Protein AF-A0A2M8HFR8-F1 (afdb_monomer)

Foldseek 3Di:
DDLCVQLVVQLLVLLVVVLVVVLVVCVVVVNPVLNQCRDDPDPPRNVVPCDPPHDPVNVVNVVVSVLSSVLSNVVSVVVSVVVCVVVVVCCVDPPDPVNVVVVCVVVVDDPVNVVVVVVPDDDDDDDDDDPPDPDDPVVVVVSVVVSVVSD

Mean predicted aligned error: 8.16 Å

Radius of gyration: 21.63 Å; Cα contacts (8 Å, |Δi|>4): 70; chains: 1; bounding box: 50×33×56 Å

Solvent-accessible surface area (backbone atoms only — not comparable to full-atom values): 9288 Å² total; per-residue (Å²): 132,57,72,69,56,56,45,50,54,50,42,54,53,53,49,53,52,49,53,52,51,50,45,54,53,34,48,75,73,68,44,54,88,54,55,84,70,59,87,61,97,61,90,81,57,63,80,82,66,66,59,86,82,70,57,70,68,50,56,51,51,51,53,51,51,52,54,51,49,53,51,45,53,54,44,38,55,52,51,51,52,50,53,35,56,75,70,67,50,39,88,78,45,88,87,40,68,66,41,54,52,52,51,42,47,75,72,66,51,48,74,65,58,52,51,55,49,57,71,69,63,81,85,83,87,81,86,71,86,58,96,86,60,86,72,54,69,70,57,54,50,53,51,48,58,52,46,67,75,71,106

Sequence (151 aa):
MDHDTFSFEKLNSDYTSLTRNLKIVLERLGEKSITHLLPTLSENEITSKLSSPLPDKAVELLSLSFQLLNMIEENVAAQYRRSIENKGEYHSLHGLWRYNIEKMKNYGLSEQEILDTIKSIHIEPVLTAHPTEAKRATILEQHRELYLLIV

Structure (mmCIF, N/CA/C/O backbone):
data_AF-A0A2M8HFR8-F1
#
_entry.id   AF-A0A2M8HFR8-F1
#
loop_
_atom_site.group_PDB
_atom_site.id
_atom_site.type_symbol
_a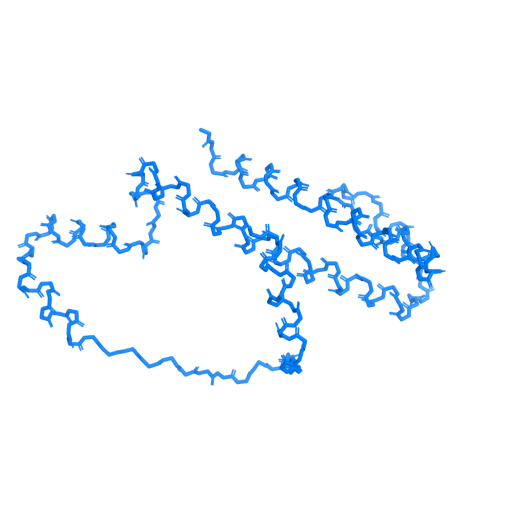tom_site.label_atom_id
_atom_site.label_alt_id
_atom_site.label_comp_id
_atom_site.label_asym_id
_atom_site.label_entity_id
_atom_site.label_seq_id
_atom_site.pdbx_PDB_ins_code
_atom_site.Cartn_x
_atom_site.Cartn_y
_atom_site.Cartn_z
_atom_site.occupancy
_atom_site.B_iso_or_equiv
_atom_site.auth_seq_id
_atom_site.auth_comp_id
_atom_site.auth_asym_id
_atom_site.auth_atom_id
_atom_site.pdbx_PDB_model_num
ATOM 1 N N . MET A 1 1 ? 7.036 13.850 17.437 1.00 53.38 1 MET A N 1
ATOM 2 C CA . MET A 1 1 ? 7.490 13.930 16.035 1.00 53.38 1 MET A CA 1
ATOM 3 C C . MET A 1 1 ? 6.235 14.082 15.209 1.00 53.38 1 MET A C 1
ATOM 5 O O . MET A 1 1 ? 5.330 13.278 15.410 1.00 53.38 1 MET A O 1
ATOM 9 N N . ASP A 1 2 ? 6.138 15.160 14.439 1.00 69.31 2 ASP A N 1
ATOM 10 C CA . ASP A 1 2 ? 4.922 15.498 13.697 1.00 69.31 2 ASP A CA 1
ATOM 11 C C . ASP A 1 2 ? 4.665 14.470 12.580 1.00 69.31 2 ASP A C 1
ATOM 13 O O . ASP A 1 2 ? 5.623 13.871 12.077 1.00 69.31 2 ASP A O 1
ATOM 17 N N . HIS A 1 3 ? 3.396 14.238 12.219 1.00 67.94 3 HIS A N 1
ATOM 18 C CA . HIS A 1 3 ? 3.007 13.269 11.174 1.00 67.94 3 HIS A CA 1
ATOM 19 C C . HIS A 1 3 ? 3.797 13.500 9.885 1.00 67.94 3 HIS A C 1
ATOM 21 O O . HIS A 1 3 ? 4.392 12.573 9.332 1.00 67.94 3 HIS A O 1
ATOM 27 N N . ASP A 1 4 ? 3.852 14.761 9.468 1.00 72.75 4 ASP A N 1
ATOM 28 C CA . ASP A 1 4 ? 4.444 15.161 8.200 1.00 72.75 4 ASP A CA 1
ATOM 29 C C . ASP A 1 4 ? 5.957 14.918 8.187 1.00 72.75 4 ASP A C 1
ATOM 31 O O . ASP A 1 4 ? 6.510 14.534 7.162 1.00 72.75 4 ASP A O 1
ATOM 35 N N . THR A 1 5 ? 6.632 15.043 9.336 1.00 79.38 5 THR A N 1
ATOM 36 C CA . THR A 1 5 ? 8.079 14.805 9.435 1.00 79.38 5 THR A CA 1
ATOM 37 C C . THR A 1 5 ? 8.423 13.324 9.295 1.00 79.38 5 THR A C 1
ATOM 39 O O . THR A 1 5 ? 9.300 12.975 8.510 1.00 79.38 5 THR A O 1
ATOM 42 N N . PHE A 1 6 ? 7.721 12.438 10.014 1.00 82.00 6 PHE A N 1
ATOM 43 C CA . PHE A 1 6 ? 7.962 10.992 9.919 1.00 82.00 6 PHE A CA 1
ATOM 44 C C . PHE A 1 6 ? 7.665 10.469 8.510 1.00 82.00 6 PHE A C 1
ATOM 46 O O . PHE A 1 6 ? 8.485 9.763 7.920 1.00 82.00 6 PHE A O 1
ATOM 53 N N . SER A 1 7 ? 6.501 10.840 7.970 1.00 83.94 7 SER A N 1
ATOM 54 C CA . SER A 1 7 ? 6.065 10.396 6.649 1.00 83.94 7 SER A CA 1
ATOM 55 C C . SER A 1 7 ? 7.026 10.876 5.560 1.00 83.94 7 SER A C 1
ATOM 57 O O . SER A 1 7 ? 7.419 10.087 4.702 1.00 83.94 7 SER A O 1
ATOM 59 N N . PHE A 1 8 ? 7.482 12.130 5.631 1.00 86.00 8 PHE A N 1
ATOM 60 C CA . PHE A 1 8 ? 8.428 12.685 4.665 1.00 86.00 8 PHE A CA 1
ATOM 61 C C . PHE A 1 8 ? 9.815 12.031 4.736 1.00 86.00 8 PHE A C 1
ATOM 63 O O . PHE A 1 8 ? 10.378 11.671 3.702 1.00 86.00 8 PHE A O 1
ATOM 70 N N . GLU A 1 9 ? 10.371 11.830 5.935 1.00 88.38 9 GLU A N 1
ATOM 71 C CA . GLU A 1 9 ? 11.683 11.188 6.100 1.00 88.38 9 GLU A CA 1
ATOM 72 C C . GLU A 1 9 ? 11.684 9.748 5.579 1.00 88.38 9 GLU A C 1
ATOM 74 O O . GLU A 1 9 ? 12.597 9.347 4.847 1.00 88.38 9 GLU A O 1
ATOM 79 N N . LYS A 1 10 ? 10.642 8.979 5.917 1.00 88.31 10 LYS A N 1
ATOM 80 C CA . LYS A 1 10 ? 10.494 7.593 5.466 1.00 88.31 10 LYS A CA 1
ATOM 81 C C . LYS A 1 10 ? 10.312 7.518 3.952 1.00 88.31 10 LYS A C 1
ATOM 83 O O . LYS A 1 10 ? 11.017 6.746 3.304 1.00 88.31 10 LYS A O 1
ATOM 88 N N . LEU A 1 11 ? 9.447 8.364 3.389 1.00 90.69 11 LEU A N 1
ATOM 89 C CA . LEU A 1 11 ? 9.230 8.451 1.946 1.00 90.69 11 LEU A CA 1
ATOM 90 C C . LEU A 1 11 ? 10.539 8.756 1.218 1.00 90.69 11 LEU A C 1
ATOM 92 O O . LEU A 1 11 ? 10.904 8.044 0.286 1.00 90.69 11 LEU A O 1
ATOM 96 N N . ASN A 1 12 ? 11.284 9.765 1.673 1.00 88.94 12 ASN A N 1
ATOM 97 C CA . ASN A 1 12 ? 12.548 10.155 1.056 1.00 88.94 12 ASN A CA 1
ATOM 98 C C . ASN A 1 12 ? 13.598 9.028 1.127 1.00 88.94 12 ASN A C 1
ATOM 100 O O . ASN A 1 12 ? 14.309 8.767 0.151 1.00 88.94 12 ASN A O 1
ATOM 104 N N . SER A 1 13 ? 13.676 8.327 2.262 1.00 90.25 13 SER A N 1
ATOM 105 C CA . SER A 1 13 ? 14.587 7.193 2.457 1.00 90.25 13 SER A CA 1
ATOM 106 C C . SER A 1 13 ? 14.272 6.020 1.519 1.00 90.25 13 SER A C 1
ATOM 108 O O . SER A 1 13 ? 15.166 5.522 0.819 1.00 90.25 13 SER A O 1
ATOM 110 N N . ASP A 1 14 ? 13.002 5.615 1.454 1.00 91.06 14 ASP A N 1
ATOM 111 C CA . ASP A 1 14 ? 12.547 4.490 0.634 1.00 91.06 14 ASP A CA 1
ATOM 112 C C . ASP A 1 14 ? 12.666 4.820 -0.858 1.00 91.06 14 ASP A C 1
ATOM 114 O O . ASP A 1 14 ? 13.214 4.031 -1.634 1.00 91.06 14 ASP A O 1
ATOM 118 N N . TYR A 1 15 ? 12.261 6.031 -1.247 1.00 90.69 15 TYR A N 1
ATOM 119 C CA . TYR A 1 15 ? 12.376 6.529 -2.613 1.00 90.69 15 TYR A CA 1
ATOM 120 C C . TYR A 1 15 ? 13.822 6.570 -3.099 1.00 90.69 15 TYR A C 1
ATOM 122 O O . TYR A 1 15 ? 14.134 6.072 -4.185 1.00 90.69 15 TYR A O 1
ATOM 130 N N . THR A 1 16 ? 14.731 7.115 -2.287 1.00 89.00 16 THR A N 1
ATOM 131 C CA . THR A 1 16 ? 16.159 7.172 -2.624 1.00 89.00 16 THR A CA 1
ATOM 132 C C . THR A 1 16 ? 16.734 5.766 -2.797 1.00 89.00 16 THR A C 1
ATOM 134 O O . THR A 1 16 ? 17.480 5.501 -3.745 1.00 89.00 16 THR A O 1
ATOM 137 N N . SER A 1 17 ? 16.361 4.838 -1.914 1.00 90.69 17 SER A N 1
ATOM 138 C CA . SER A 1 17 ? 16.843 3.456 -1.945 1.00 90.69 17 SER A CA 1
ATOM 139 C C . SER A 1 17 ? 16.351 2.696 -3.178 1.00 90.69 17 SER A C 1
ATOM 141 O O . SER A 1 17 ? 17.153 2.059 -3.867 1.00 90.69 17 SER A O 1
ATOM 143 N N . LEU A 1 18 ? 15.059 2.795 -3.498 1.00 90.75 18 LEU A N 1
ATOM 144 C CA . LEU A 1 18 ? 14.457 2.118 -4.647 1.00 90.75 18 LEU A CA 1
ATOM 145 C C . LEU A 1 18 ? 14.907 2.722 -5.976 1.00 90.75 18 LEU A C 1
ATOM 147 O O . LEU A 1 18 ? 15.269 1.975 -6.882 1.00 90.75 18 LEU A O 1
ATOM 151 N N . THR A 1 19 ? 14.999 4.050 -6.073 1.00 89.75 19 THR A N 1
ATOM 152 C CA . THR A 1 19 ? 15.513 4.730 -7.274 1.00 89.75 19 THR A CA 1
ATOM 153 C C . THR A 1 19 ? 16.967 4.343 -7.545 1.00 89.75 19 THR A C 1
ATOM 155 O O . THR A 1 19 ? 17.344 4.066 -8.687 1.00 89.75 19 THR A O 1
ATOM 158 N N . ARG A 1 20 ? 17.794 4.231 -6.494 1.00 90.62 20 ARG A N 1
ATOM 159 C CA . ARG A 1 20 ? 19.170 3.724 -6.609 1.00 90.62 20 ARG A CA 1
ATOM 160 C C . ARG A 1 20 ? 19.202 2.283 -7.122 1.00 90.62 20 ARG A C 1
ATOM 162 O O . ARG A 1 20 ? 20.004 1.976 -8.002 1.00 90.62 20 ARG A O 1
ATOM 169 N N . ASN A 1 21 ? 18.351 1.405 -6.594 1.00 91.88 21 ASN A N 1
ATOM 170 C CA . ASN A 1 21 ? 18.282 0.011 -7.035 1.00 91.88 21 ASN A CA 1
ATOM 171 C C . ASN A 1 21 ? 17.818 -0.098 -8.495 1.00 91.88 21 ASN A C 1
ATOM 173 O O . ASN A 1 21 ? 18.432 -0.826 -9.274 1.00 91.88 21 ASN A O 1
ATOM 177 N N . LEU A 1 22 ? 16.805 0.678 -8.889 1.00 91.31 22 LEU A N 1
ATOM 178 C CA . LEU A 1 22 ? 16.329 0.745 -10.268 1.00 91.31 22 LEU A CA 1
ATOM 179 C C . LEU A 1 22 ? 17.440 1.207 -11.218 1.00 91.31 22 LEU A C 1
ATOM 181 O O . LEU A 1 22 ? 17.665 0.576 -12.249 1.00 91.31 22 LEU A O 1
ATOM 185 N N . LYS A 1 23 ? 18.203 2.241 -10.842 1.00 90.88 23 LYS A N 1
ATOM 186 C CA . LYS A 1 23 ? 19.367 2.692 -11.617 1.00 90.88 23 LYS A CA 1
ATOM 187 C C . LYS A 1 23 ? 20.376 1.566 -11.853 1.00 90.88 23 LYS A C 1
ATOM 189 O O . LYS A 1 23 ? 20.816 1.376 -12.983 1.00 90.88 23 LYS A O 1
ATOM 194 N N . ILE A 1 24 ? 20.715 0.804 -10.811 1.00 92.81 24 ILE A N 1
ATOM 195 C CA . ILE A 1 24 ? 21.652 -0.328 -10.913 1.00 92.81 24 ILE A CA 1
ATOM 196 C C . ILE A 1 24 ? 21.122 -1.390 -11.885 1.00 92.81 24 ILE A C 1
ATOM 198 O O . ILE A 1 24 ? 21.888 -1.930 -12.683 1.00 92.81 24 ILE A O 1
ATOM 202 N N . VAL A 1 25 ? 19.823 -1.695 -11.833 1.00 92.56 25 VAL A N 1
ATOM 203 C CA . VAL A 1 25 ? 19.191 -2.656 -12.749 1.00 92.56 25 VAL A CA 1
ATOM 204 C C . VAL A 1 25 ? 19.261 -2.158 -14.194 1.00 92.56 25 VAL A C 1
ATOM 206 O O . VAL A 1 25 ? 19.704 -2.906 -15.061 1.00 92.56 25 VAL A O 1
ATOM 209 N N . LEU A 1 26 ? 18.919 -0.893 -14.451 1.00 91.12 26 LEU A N 1
ATOM 210 C CA . LEU A 1 26 ? 18.996 -0.295 -15.790 1.00 91.12 26 LEU A CA 1
ATOM 211 C C . LEU A 1 26 ? 20.416 -0.329 -16.361 1.00 91.12 26 LEU A C 1
ATOM 213 O O . LEU A 1 26 ? 20.612 -0.708 -17.513 1.00 91.12 26 LEU A O 1
ATOM 217 N N . GLU A 1 27 ? 21.420 0.017 -15.554 1.00 91.69 27 GLU A N 1
ATOM 218 C CA . GLU A 1 27 ? 22.821 -0.028 -15.979 1.00 91.69 27 GLU A CA 1
ATOM 219 C C . GLU A 1 27 ? 23.270 -1.454 -16.326 1.00 91.69 27 GLU A C 1
ATOM 221 O O . GLU A 1 27 ? 23.957 -1.651 -17.328 1.00 91.69 27 GLU A O 1
ATOM 226 N N . ARG A 1 28 ? 22.837 -2.461 -15.553 1.00 93.81 28 ARG A N 1
ATOM 227 C CA . ARG A 1 28 ? 23.120 -3.880 -15.835 1.00 93.81 28 ARG A CA 1
ATOM 228 C C . ARG A 1 28 ? 22.440 -4.389 -17.102 1.00 93.81 28 ARG A C 1
ATOM 230 O O . ARG A 1 28 ? 22.987 -5.266 -17.762 1.00 93.81 28 ARG A O 1
ATOM 237 N N . LEU A 1 29 ? 21.277 -3.840 -17.442 1.00 92.19 29 LEU A N 1
ATOM 238 C CA . LEU A 1 29 ? 20.552 -4.153 -18.674 1.00 92.19 29 LEU A CA 1
ATOM 239 C C . LEU A 1 29 ? 21.090 -3.391 -19.900 1.00 92.19 29 LEU A C 1
ATOM 241 O O . LEU A 1 29 ? 20.601 -3.599 -21.004 1.00 92.19 29 LEU A O 1
ATOM 245 N N . GLY A 1 30 ? 22.100 -2.528 -19.732 1.00 90.00 30 GLY A N 1
ATOM 246 C CA . GLY A 1 30 ? 22.670 -1.723 -20.816 1.00 90.00 30 GLY A CA 1
ATOM 247 C C . GLY A 1 30 ? 21.890 -0.440 -21.128 1.00 90.00 30 GLY A C 1
ATOM 248 O O . GLY A 1 30 ? 22.271 0.309 -22.025 1.00 90.00 30 GLY A O 1
ATOM 249 N N . GLU A 1 31 ? 20.855 -0.117 -20.352 1.00 87.69 31 GLU A N 1
ATOM 250 C CA . GLU A 1 31 ? 19.966 1.038 -20.545 1.00 87.69 31 GLU A CA 1
ATOM 251 C C . GLU A 1 31 ? 20.514 2.313 -19.883 1.00 87.69 31 GLU A C 1
ATOM 253 O O . GLU A 1 31 ? 19.787 3.127 -19.309 1.00 87.69 31 GLU A O 1
ATOM 258 N N . LYS A 1 32 ? 21.834 2.522 -19.941 1.00 84.00 32 LYS A N 1
ATOM 259 C CA . LYS A 1 32 ? 22.477 3.677 -19.295 1.00 84.00 32 LYS A CA 1
ATOM 260 C C . LYS A 1 32 ? 21.977 5.009 -19.865 1.00 84.00 32 LYS A C 1
ATOM 262 O O . LYS A 1 32 ? 21.922 6.005 -19.141 1.00 84.00 32 LYS A O 1
ATOM 267 N N . SER A 1 33 ? 21.579 5.014 -21.137 1.00 81.62 33 SER A N 1
ATOM 268 C CA . SER A 1 33 ? 21.100 6.192 -21.860 1.00 81.62 33 SER A CA 1
ATOM 269 C C . SER A 1 33 ? 19.864 6.826 -21.235 1.00 81.62 33 SER A C 1
ATOM 271 O O . SER A 1 33 ? 19.737 8.032 -21.351 1.00 81.62 33 SER A O 1
ATOM 273 N N . ILE A 1 34 ? 19.001 6.078 -20.538 1.00 81.75 34 ILE A N 1
ATOM 274 C CA . ILE A 1 34 ? 17.763 6.609 -19.935 1.00 81.75 34 ILE A CA 1
ATOM 275 C C . ILE A 1 34 ? 17.882 6.878 -18.430 1.00 81.75 34 ILE A C 1
ATOM 277 O O . ILE A 1 34 ? 17.009 7.508 -17.848 1.00 81.75 34 ILE A O 1
ATOM 281 N N . THR A 1 35 ? 18.982 6.474 -17.785 1.00 83.50 35 THR A N 1
ATOM 282 C CA . THR A 1 35 ? 19.160 6.633 -16.325 1.00 83.50 35 THR A CA 1
ATOM 283 C C . THR A 1 35 ? 19.153 8.087 -15.848 1.00 83.50 35 THR A C 1
ATOM 285 O O . THR A 1 35 ? 18.840 8.349 -14.690 1.00 83.50 35 THR A O 1
ATOM 288 N N . HIS A 1 36 ? 19.469 9.041 -16.728 1.00 80.12 36 HIS A N 1
ATOM 289 C CA . HIS A 1 36 ? 19.422 10.475 -16.432 1.00 80.12 36 HIS A CA 1
ATOM 290 C C . HIS A 1 36 ? 17.991 11.033 -16.322 1.00 80.12 36 HIS A C 1
ATOM 292 O O . HIS A 1 36 ? 17.827 12.157 -15.851 1.00 80.12 36 HIS A O 1
ATOM 298 N N . LEU A 1 37 ? 16.990 10.257 -16.757 1.00 80.00 37 LEU A N 1
ATOM 299 C CA . LEU A 1 37 ? 15.561 10.577 -16.693 1.00 80.00 37 LEU A CA 1
ATOM 300 C C . LEU A 1 37 ? 14.884 10.021 -15.436 1.00 80.00 37 LEU A C 1
ATOM 302 O O . LEU A 1 37 ? 13.694 10.258 -15.242 1.00 80.00 37 LEU A O 1
ATOM 306 N N . LEU A 1 38 ? 15.614 9.274 -14.597 1.00 82.62 38 LEU A N 1
ATOM 307 C CA . LEU A 1 38 ? 15.086 8.822 -13.314 1.00 82.62 38 LEU A CA 1
ATOM 308 C C . LEU A 1 38 ? 14.647 10.039 -12.492 1.00 82.62 38 LEU A C 1
ATOM 310 O O . LEU A 1 38 ? 15.450 10.961 -12.315 1.00 82.62 38 LEU A O 1
ATOM 314 N N . PRO A 1 39 ? 13.405 10.053 -11.986 1.00 75.88 39 PRO A N 1
ATOM 315 C CA . PRO A 1 39 ? 12.921 11.187 -11.231 1.00 75.88 39 PRO A CA 1
ATOM 316 C C . PRO A 1 39 ? 13.728 11.330 -9.938 1.00 75.88 39 PRO A C 1
ATOM 318 O O . PRO A 1 39 ? 13.922 10.379 -9.180 1.00 75.88 39 PRO A O 1
ATOM 321 N N . THR A 1 40 ? 14.220 12.534 -9.683 1.00 69.88 40 THR A N 1
ATOM 322 C CA . THR A 1 40 ? 14.815 12.922 -8.404 1.00 69.88 40 THR A CA 1
ATOM 323 C C . THR A 1 40 ? 13.798 13.746 -7.630 1.00 69.88 40 THR A C 1
ATOM 325 O O . THR A 1 40 ? 13.05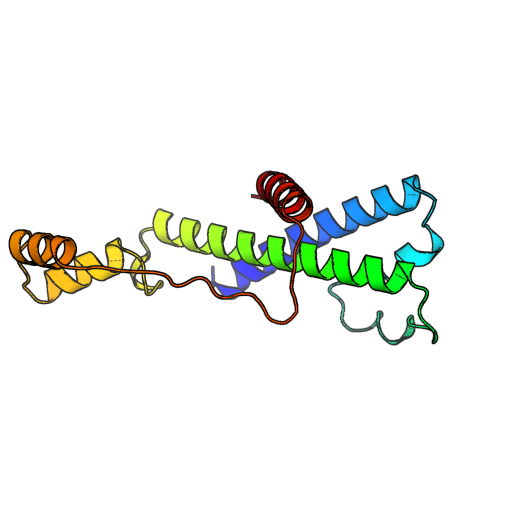6 14.517 -8.228 1.00 69.88 40 THR A O 1
ATOM 328 N N . LEU A 1 41 ? 13.787 13.636 -6.299 1.00 61.94 41 LEU A N 1
ATOM 329 C CA . LEU A 1 41 ? 12.902 14.446 -5.445 1.00 61.94 41 LEU A CA 1
ATOM 330 C C . LEU A 1 41 ? 13.241 15.952 -5.476 1.00 61.94 41 LEU A C 1
ATOM 332 O O . LEU A 1 41 ? 12.513 16.753 -4.903 1.00 61.94 41 LEU A O 1
ATOM 336 N N . SER A 1 42 ? 14.334 16.355 -6.135 1.00 59.03 42 SER A N 1
ATOM 337 C CA . SER A 1 42 ? 14.643 17.757 -6.419 1.00 59.03 42 SER A CA 1
ATOM 338 C C . SER A 1 42 ? 13.952 18.226 -7.709 1.00 59.03 42 SER A C 1
ATOM 340 O O . SER A 1 42 ? 14.222 17.727 -8.801 1.00 59.03 42 SER A O 1
ATOM 342 N N . GLU A 1 43 ? 13.090 19.236 -7.571 1.00 54.84 43 GLU A N 1
ATOM 343 C CA . GLU A 1 43 ? 12.133 19.740 -8.576 1.00 54.84 43 GLU A CA 1
ATOM 344 C C . GLU A 1 43 ? 12.732 20.271 -9.896 1.00 54.84 43 GLU A C 1
ATOM 346 O O . GLU A 1 43 ? 12.002 20.478 -10.862 1.00 54.84 43 GLU A O 1
ATOM 351 N N . ASN A 1 44 ? 14.046 20.478 -9.997 1.00 52.88 44 ASN A N 1
ATOM 352 C CA . ASN A 1 44 ? 14.608 21.357 -11.033 1.00 52.88 44 ASN A CA 1
ATOM 353 C C . ASN A 1 44 ? 15.255 20.666 -12.245 1.00 52.88 44 ASN A C 1
ATOM 355 O O . ASN A 1 44 ? 15.773 21.357 -13.122 1.00 52.88 44 ASN A O 1
ATOM 359 N N . GLU A 1 45 ? 15.255 19.333 -12.337 1.00 54.09 45 GLU A N 1
ATOM 360 C CA . GLU A 1 45 ? 16.069 18.645 -13.356 1.00 54.09 45 GLU A CA 1
ATOM 361 C C . GLU A 1 45 ? 15.306 17.820 -14.397 1.00 54.09 45 GLU A C 1
ATOM 363 O O . GLU A 1 45 ? 15.888 17.479 -15.425 1.00 54.09 45 GLU A O 1
ATOM 368 N N . ILE A 1 46 ? 14.034 17.481 -14.180 1.00 56.88 46 ILE A N 1
ATOM 369 C CA . ILE A 1 46 ? 13.332 16.554 -15.085 1.00 56.88 46 ILE A CA 1
ATOM 370 C C . ILE A 1 46 ? 12.887 17.283 -16.360 1.00 56.88 46 ILE A C 1
ATOM 372 O O . ILE A 1 46 ? 13.136 16.812 -17.467 1.00 56.88 46 ILE A O 1
ATOM 376 N N . THR A 1 47 ? 12.291 18.470 -16.232 1.00 54.94 47 THR A N 1
ATOM 377 C CA . THR A 1 47 ? 11.731 19.224 -17.368 1.00 54.94 47 THR A CA 1
ATOM 378 C C . THR A 1 47 ? 12.789 19.743 -18.339 1.00 54.94 47 THR A C 1
ATOM 380 O O . THR A 1 47 ? 12.513 19.843 -19.531 1.00 54.94 47 THR A O 1
ATOM 383 N N . SER A 1 48 ? 14.013 20.010 -17.874 1.00 55.88 48 SER A N 1
ATOM 384 C CA . SER A 1 48 ? 15.123 20.449 -18.732 1.00 55.88 48 SER A CA 1
ATOM 385 C C . SER A 1 48 ? 15.811 19.304 -19.491 1.00 55.88 48 SER A C 1
ATOM 387 O O . SER A 1 48 ? 16.544 19.566 -20.442 1.00 55.88 48 SER A O 1
ATOM 389 N N . LYS A 1 49 ? 15.564 18.040 -19.109 1.00 58.53 49 LYS A N 1
ATOM 390 C CA . LYS A 1 49 ? 16.181 16.837 -19.706 1.00 58.53 49 LYS A CA 1
ATOM 391 C C . LYS A 1 49 ? 15.279 16.105 -20.707 1.00 58.53 49 LYS A C 1
ATOM 393 O O . LYS A 1 49 ? 15.764 15.262 -21.462 1.00 58.53 49 LYS A O 1
ATOM 398 N N . LEU A 1 50 ? 13.981 16.410 -20.745 1.00 64.50 50 LEU A N 1
ATOM 399 C CA . LEU A 1 50 ? 13.029 15.765 -21.653 1.00 64.50 50 LEU A CA 1
ATOM 400 C C . LEU A 1 50 ? 13.151 16.371 -23.061 1.00 64.50 50 LEU A C 1
ATOM 402 O O . LEU A 1 50 ? 12.588 17.419 -23.366 1.00 64.50 50 LEU A O 1
ATOM 406 N N . SER A 1 51 ? 13.905 15.700 -23.931 1.00 64.75 51 SER A N 1
ATOM 407 C CA . SER A 1 51 ? 13.952 16.021 -25.364 1.00 64.75 51 SER A CA 1
ATOM 408 C C . SER A 1 51 ? 12.706 15.456 -26.058 1.00 64.75 51 SER A C 1
ATOM 410 O O . SER A 1 51 ? 12.323 14.320 -25.784 1.00 64.75 51 SER A O 1
ATOM 412 N N . SER A 1 52 ? 12.073 16.221 -26.954 1.00 66.38 52 SER A N 1
ATOM 413 C CA . SER A 1 52 ? 10.935 15.747 -27.760 1.00 66.38 52 SER A CA 1
ATOM 414 C C . SER A 1 52 ? 11.403 15.294 -29.153 1.00 66.38 52 SER A C 1
ATOM 416 O O . SER A 1 52 ? 12.148 16.045 -29.789 1.00 66.38 52 SER A O 1
ATOM 418 N N . PRO A 1 53 ? 10.970 14.123 -29.664 1.00 69.00 53 PRO A N 1
ATOM 419 C CA . PRO A 1 53 ? 10.074 13.155 -29.027 1.00 69.00 53 PRO A CA 1
ATOM 420 C C . PRO A 1 53 ? 10.785 12.300 -27.966 1.00 69.00 53 PRO A C 1
ATOM 422 O O . PRO A 1 53 ? 11.959 11.955 -28.105 1.00 69.00 53 PRO A O 1
ATOM 425 N N . LEU A 1 54 ? 10.044 11.931 -26.918 1.00 72.88 54 LEU A N 1
ATOM 426 C CA . LEU A 1 54 ? 10.531 11.026 -25.878 1.00 72.88 54 LEU A CA 1
ATOM 427 C C . LEU A 1 54 ? 10.651 9.600 -26.430 1.00 72.88 54 LEU A C 1
ATOM 429 O O . LEU A 1 54 ? 9.698 9.118 -27.041 1.00 72.88 54 LEU A O 1
ATOM 433 N N . PRO A 1 55 ? 11.773 8.898 -26.197 1.00 79.81 55 PRO A N 1
ATOM 434 C CA . PRO A 1 55 ? 11.876 7.481 -26.524 1.00 79.81 55 PRO A CA 1
ATOM 435 C C . PRO A 1 55 ? 10.830 6.660 -25.759 1.00 79.81 55 PRO A C 1
ATOM 437 O O . PRO A 1 55 ? 10.592 6.928 -24.582 1.00 79.81 55 PRO A O 1
ATOM 440 N N . ASP A 1 56 ? 10.286 5.600 -26.359 1.00 83.94 56 ASP A N 1
ATOM 441 C CA . ASP A 1 56 ? 9.294 4.726 -25.702 1.00 83.94 56 ASP A CA 1
ATOM 442 C C . ASP A 1 56 ? 9.782 4.203 -24.337 1.00 83.94 56 ASP A C 1
ATOM 444 O O . ASP A 1 56 ? 9.049 4.214 -23.348 1.00 83.94 56 ASP A O 1
ATOM 448 N N . LYS A 1 57 ? 11.072 3.854 -24.241 1.00 83.69 57 LYS A N 1
ATOM 449 C CA . LYS A 1 57 ? 11.703 3.414 -22.985 1.00 83.69 57 LYS A CA 1
ATOM 450 C C . LYS A 1 57 ? 11.737 4.492 -21.898 1.00 83.69 57 LYS A C 1
ATOM 452 O O . LYS A 1 57 ? 11.763 4.166 -20.716 1.00 83.69 57 LYS A O 1
ATOM 457 N N . ALA A 1 58 ? 11.752 5.772 -22.272 1.00 83.19 58 ALA A N 1
ATOM 458 C CA . ALA A 1 58 ? 11.655 6.864 -21.308 1.00 83.19 58 ALA A CA 1
ATOM 459 C C . ALA A 1 58 ? 10.250 6.926 -20.695 1.00 83.19 58 ALA A C 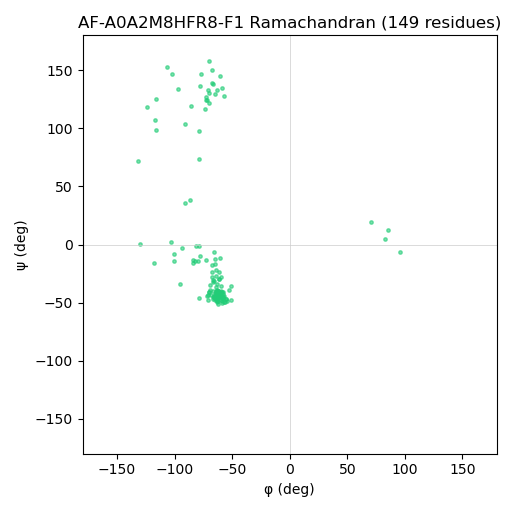1
ATOM 461 O O . ALA A 1 58 ? 10.114 7.101 -19.487 1.00 83.19 58 ALA A O 1
ATOM 462 N N . VAL A 1 59 ? 9.210 6.726 -21.510 1.00 85.00 59 VAL A N 1
ATOM 463 C CA . VAL A 1 59 ? 7.817 6.668 -21.039 1.00 85.00 59 VAL A CA 1
ATOM 464 C C . VAL A 1 59 ? 7.606 5.466 -20.114 1.00 85.00 59 VAL A C 1
ATOM 466 O O . VAL A 1 59 ? 6.978 5.599 -19.061 1.00 85.00 59 VAL A O 1
ATOM 469 N N . GLU A 1 60 ? 8.178 4.312 -20.460 1.00 86.31 60 GLU A N 1
ATOM 470 C CA . GLU A 1 60 ? 8.143 3.108 -19.623 1.00 86.31 60 GLU A CA 1
ATOM 471 C C . GLU A 1 60 ? 8.850 3.326 -18.277 1.00 86.31 60 GLU A C 1
ATOM 473 O O . GLU A 1 60 ? 8.289 3.020 -17.225 1.00 86.31 60 GLU A O 1
ATOM 478 N N . LEU A 1 61 ? 10.039 3.937 -18.290 1.00 87.88 61 LEU A N 1
ATOM 479 C CA . LEU A 1 61 ? 10.790 4.249 -17.076 1.00 87.88 61 LEU A CA 1
ATOM 480 C C . LEU A 1 61 ? 10.028 5.195 -16.142 1.00 87.88 61 LEU A C 1
ATOM 482 O O . LEU A 1 61 ? 10.002 4.977 -14.929 1.00 87.88 61 LEU A O 1
ATOM 486 N N . LEU A 1 62 ? 9.406 6.239 -16.688 1.00 85.81 62 LEU A N 1
ATOM 487 C CA . LEU A 1 62 ? 8.600 7.170 -15.900 1.00 85.81 62 LEU A CA 1
ATOM 488 C C . LEU A 1 62 ? 7.382 6.460 -15.307 1.00 85.81 62 LEU A C 1
ATOM 490 O O . LEU A 1 62 ? 7.118 6.600 -14.116 1.00 85.81 62 LEU A O 1
ATOM 494 N N . SER A 1 63 ? 6.700 5.632 -16.101 1.00 87.06 63 SER A N 1
ATOM 495 C CA . SER A 1 63 ? 5.557 4.834 -15.641 1.00 87.06 63 SER A CA 1
ATOM 496 C C . SER A 1 63 ? 5.943 3.898 -14.492 1.00 87.06 63 SER A C 1
ATOM 498 O O . SER A 1 63 ? 5.256 3.860 -13.473 1.00 87.06 63 SER A O 1
ATOM 500 N N . LEU A 1 64 ? 7.075 3.198 -14.614 1.00 87.75 64 LEU A N 1
ATOM 501 C CA . LEU A 1 64 ? 7.613 2.345 -13.552 1.00 87.75 64 LEU A CA 1
ATOM 502 C C . LEU A 1 64 ? 7.967 3.160 -12.302 1.00 87.75 64 LEU A C 1
ATOM 504 O O . LEU A 1 64 ? 7.683 2.741 -11.184 1.00 87.75 64 LEU A O 1
ATOM 508 N N . SER A 1 65 ? 8.562 4.338 -12.486 1.00 89.06 65 SER A N 1
ATOM 509 C CA . SER A 1 65 ? 8.945 5.213 -11.375 1.00 89.06 65 SER 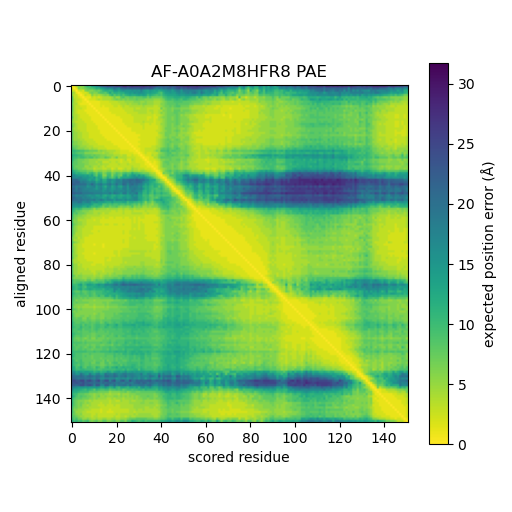A CA 1
ATOM 510 C C . SER A 1 65 ? 7.722 5.701 -10.590 1.00 89.06 65 SER A C 1
ATOM 512 O O . SER A 1 65 ? 7.747 5.689 -9.362 1.00 89.06 65 SER A O 1
ATOM 514 N N . PHE A 1 66 ? 6.624 6.044 -11.274 1.00 87.25 66 PHE A N 1
ATOM 515 C CA . PHE A 1 66 ? 5.346 6.366 -10.628 1.00 87.25 66 PHE A CA 1
ATOM 516 C C . PHE A 1 66 ? 4.751 5.169 -9.885 1.00 87.25 66 PHE A C 1
ATOM 518 O O . PHE A 1 66 ? 4.262 5.315 -8.769 1.00 87.25 66 PHE A O 1
ATOM 525 N N . GLN A 1 67 ? 4.828 3.968 -10.459 1.00 87.69 67 GLN A N 1
ATOM 526 C CA . GLN A 1 67 ? 4.357 2.764 -9.773 1.00 87.69 67 GLN A CA 1
ATOM 527 C C . GLN A 1 67 ? 5.154 2.481 -8.490 1.00 87.69 67 GLN A C 1
ATOM 529 O O . GLN A 1 67 ? 4.563 2.104 -7.480 1.00 87.69 67 GLN A O 1
ATOM 534 N N . LEU A 1 68 ? 6.479 2.674 -8.512 1.00 89.75 68 LEU A N 1
ATOM 535 C CA . LEU A 1 68 ? 7.327 2.560 -7.320 1.00 89.75 68 LEU A CA 1
ATOM 536 C C . LEU A 1 68 ? 6.952 3.598 -6.261 1.00 89.75 68 LEU A C 1
ATOM 538 O O . LEU A 1 68 ? 6.842 3.244 -5.090 1.00 89.75 68 LEU A O 1
ATOM 542 N N . LEU A 1 69 ? 6.729 4.851 -6.669 1.00 90.38 69 LEU A N 1
ATOM 543 C CA . LEU A 1 69 ? 6.308 5.920 -5.766 1.00 90.38 69 LEU A CA 1
ATOM 544 C C . LEU A 1 69 ? 4.986 5.578 -5.069 1.00 90.38 69 LEU A C 1
ATOM 546 O O . LEU A 1 69 ? 4.927 5.655 -3.846 1.00 90.38 69 LEU A O 1
ATOM 550 N N . ASN A 1 70 ? 3.985 5.094 -5.810 1.00 90.44 70 ASN A N 1
ATOM 551 C CA . ASN A 1 70 ? 2.705 4.683 -5.227 1.00 90.44 70 ASN A CA 1
ATOM 552 C C . ASN A 1 70 ? 2.889 3.605 -4.142 1.00 90.44 70 ASN A C 1
ATOM 554 O O . ASN A 1 70 ? 2.329 3.716 -3.056 1.00 90.44 70 ASN A O 1
ATOM 558 N N . MET A 1 71 ? 3.722 2.587 -4.394 1.00 91.38 71 MET A 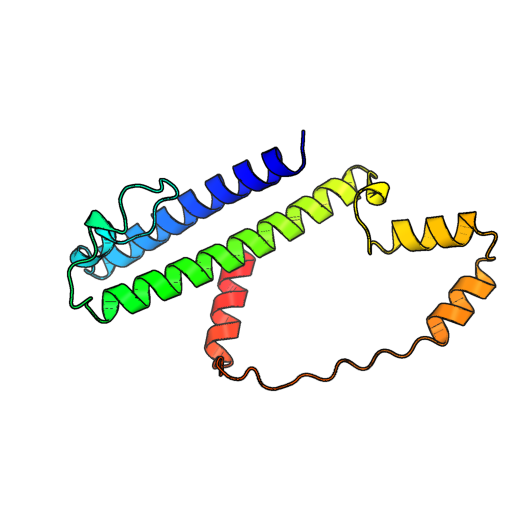N 1
ATOM 559 C CA . MET A 1 71 ? 4.003 1.537 -3.401 1.00 91.38 71 MET A CA 1
ATOM 560 C C . MET A 1 71 ? 4.716 2.079 -2.154 1.00 91.38 71 MET A C 1
ATOM 562 O O . MET A 1 71 ? 4.442 1.628 -1.041 1.00 91.38 71 MET A O 1
ATOM 566 N N . ILE A 1 72 ? 5.623 3.046 -2.322 1.00 92.25 72 ILE A N 1
ATOM 567 C CA . ILE A 1 72 ? 6.297 3.715 -1.200 1.00 92.25 72 ILE A CA 1
ATOM 568 C C . ILE A 1 72 ? 5.282 4.499 -0.367 1.00 92.25 72 ILE A C 1
ATOM 570 O O . ILE A 1 72 ? 5.272 4.364 0.854 1.00 92.25 72 ILE A O 1
ATOM 574 N N . GLU A 1 73 ? 4.419 5.289 -1.005 1.00 91.25 73 GLU A N 1
ATOM 575 C CA . GLU A 1 73 ? 3.389 6.083 -0.328 1.00 91.25 73 GLU A CA 1
ATOM 576 C C . GLU A 1 73 ? 2.411 5.197 0.453 1.00 91.25 73 GLU A C 1
ATOM 578 O O . GLU A 1 73 ? 2.124 5.468 1.623 1.00 91.25 73 GLU A O 1
ATOM 583 N N . GLU A 1 74 ? 1.964 4.093 -0.152 1.00 91.56 74 GLU A N 1
ATOM 584 C CA . GLU A 1 74 ? 1.132 3.088 0.511 1.00 91.56 74 GLU A CA 1
ATOM 585 C C . GLU A 1 74 ? 1.828 2.502 1.752 1.00 91.56 74 GLU A C 1
ATOM 587 O O . GLU A 1 74 ? 1.220 2.425 2.827 1.00 91.56 74 GLU A O 1
ATOM 592 N N . ASN A 1 75 ? 3.116 2.151 1.643 1.00 91.94 75 ASN A N 1
ATOM 593 C CA . ASN A 1 75 ? 3.897 1.635 2.769 1.00 91.94 75 ASN A CA 1
ATOM 594 C C . ASN A 1 75 ? 4.062 2.685 3.878 1.00 91.94 75 ASN A C 1
ATOM 596 O O . ASN A 1 75 ? 3.833 2.383 5.050 1.00 91.94 75 ASN A O 1
ATOM 600 N N . VAL A 1 76 ? 4.409 3.928 3.532 1.00 92.12 76 VAL A N 1
ATOM 601 C CA . VAL A 1 76 ? 4.560 5.027 4.499 1.00 92.12 76 VAL A CA 1
ATOM 602 C C . VAL A 1 76 ? 3.256 5.249 5.263 1.00 92.12 76 VAL A C 1
ATOM 604 O O . VAL A 1 76 ? 3.271 5.300 6.495 1.00 92.12 76 VAL A O 1
ATOM 607 N N . ALA A 1 77 ? 2.118 5.295 4.565 1.00 89.19 77 ALA A N 1
ATOM 608 C CA . ALA A 1 77 ? 0.807 5.440 5.191 1.00 89.19 77 ALA A CA 1
ATOM 609 C C . ALA A 1 77 ? 0.484 4.267 6.137 1.00 89.19 77 ALA A C 1
ATOM 611 O O . ALA A 1 77 ? -0.017 4.472 7.250 1.00 89.19 77 ALA A O 1
ATOM 612 N N . ALA A 1 78 ? 0.803 3.033 5.732 1.00 89.75 78 ALA A N 1
ATOM 613 C CA . ALA A 1 78 ? 0.607 1.846 6.558 1.00 89.75 78 ALA A CA 1
ATOM 614 C C . ALA A 1 78 ? 1.506 1.844 7.808 1.00 89.75 78 ALA A C 1
ATOM 616 O O . ALA A 1 78 ? 1.030 1.553 8.911 1.00 89.75 78 ALA A O 1
ATOM 617 N N . GLN A 1 79 ? 2.789 2.193 7.668 1.00 89.31 79 GLN A N 1
ATOM 618 C CA . GLN A 1 79 ? 3.729 2.278 8.789 1.00 89.31 79 GLN A CA 1
ATOM 619 C C . GLN A 1 79 ? 3.374 3.411 9.747 1.00 89.31 79 GLN A C 1
ATOM 621 O O . GLN A 1 79 ? 3.424 3.214 10.962 1.00 89.31 79 GLN A O 1
ATOM 626 N N . TYR A 1 80 ? 2.946 4.562 9.227 1.00 87.75 80 TYR A N 1
ATOM 627 C CA . TYR A 1 80 ? 2.467 5.656 10.058 1.00 87.75 80 TYR A CA 1
ATOM 628 C C . TYR A 1 80 ? 1.273 5.215 10.909 1.00 87.75 80 TYR A C 1
ATOM 630 O O . TYR A 1 80 ? 1.324 5.345 12.136 1.00 87.75 80 TYR A O 1
ATOM 638 N N . ARG A 1 81 ? 0.254 4.596 10.290 1.00 86.44 81 ARG A N 1
ATOM 639 C CA . ARG A 1 81 ? -0.916 4.060 11.006 1.00 86.44 81 ARG A CA 1
ATOM 640 C C . ARG A 1 81 ? -0.504 3.100 12.124 1.00 86.44 81 ARG A C 1
ATOM 642 O O . ARG A 1 81 ? -0.924 3.285 13.264 1.00 86.44 81 ARG A O 1
ATOM 649 N N . ARG A 1 82 ? 0.378 2.136 11.831 1.00 87.06 82 ARG A N 1
ATOM 650 C CA . ARG A 1 82 ? 0.918 1.198 12.836 1.00 87.06 82 ARG A CA 1
ATOM 651 C C . ARG A 1 82 ? 1.667 1.916 13.960 1.00 87.06 82 ARG A C 1
ATOM 653 O O . ARG A 1 82 ? 1.541 1.534 15.119 1.00 87.06 82 ARG A O 1
ATOM 660 N N . SER A 1 83 ? 2.440 2.955 13.642 1.00 87.00 83 SER A N 1
ATOM 661 C CA . SER A 1 83 ? 3.198 3.712 14.644 1.00 87.00 83 SER A CA 1
ATOM 662 C C . SER A 1 83 ? 2.280 4.407 15.655 1.00 87.00 83 SER A C 1
ATOM 664 O O . SER A 1 83 ? 2.574 4.399 16.849 1.00 87.00 83 SER A O 1
ATOM 666 N N . ILE A 1 84 ? 1.152 4.954 15.194 1.00 84.69 84 ILE A N 1
ATOM 667 C CA . ILE A 1 84 ? 0.147 5.603 16.041 1.00 84.69 84 ILE A CA 1
ATOM 668 C C . ILE A 1 84 ? -0.600 4.571 16.887 1.00 84.69 84 ILE A C 1
ATOM 670 O O . ILE A 1 84 ? -0.775 4.773 18.090 1.00 84.69 84 ILE A O 1
ATOM 674 N N . GLU A 1 85 ? -0.993 3.443 16.288 1.00 83.75 85 GLU A N 1
ATOM 675 C CA . GLU A 1 85 ? -1.628 2.336 17.012 1.00 83.75 85 GLU A CA 1
ATOM 676 C C . GLU A 1 85 ? -0.731 1.812 18.144 1.00 83.75 85 GLU A C 1
ATOM 678 O O . GLU A 1 85 ? -1.193 1.681 19.278 1.00 83.75 85 GLU A O 1
ATOM 683 N N . ASN A 1 86 ? 0.562 1.603 17.870 1.00 85.19 86 ASN A N 1
ATOM 684 C CA . ASN A 1 86 ? 1.541 1.126 18.853 1.00 85.19 86 ASN A CA 1
ATOM 685 C C . ASN A 1 86 ? 1.798 2.125 19.990 1.00 85.19 86 ASN A C 1
ATOM 687 O O . ASN A 1 86 ? 2.072 1.712 21.115 1.00 85.19 86 ASN A O 1
ATOM 691 N N . LYS A 1 87 ? 1.706 3.432 19.718 1.00 85.06 87 LYS A N 1
ATOM 692 C CA . LYS A 1 87 ? 1.815 4.483 20.744 1.00 85.06 87 LYS A CA 1
ATOM 693 C C . LYS A 1 87 ? 0.539 4.646 21.572 1.00 85.06 87 LYS A C 1
ATOM 695 O O . LYS A 1 87 ? 0.552 5.356 22.571 1.00 85.06 87 LYS A O 1
ATOM 700 N N . GLY A 1 88 ? -0.564 4.010 21.171 1.00 79.25 88 GLY A N 1
ATOM 701 C CA . GLY A 1 88 ? -1.864 4.213 21.803 1.00 79.25 88 GLY A CA 1
ATOM 702 C C . GLY A 1 88 ? -2.470 5.591 21.511 1.00 79.25 88 GLY A C 1
ATOM 703 O O . GLY A 1 88 ? -3.380 6.013 22.212 1.00 79.25 88 GLY A O 1
ATOM 704 N N . GLU A 1 89 ? -2.014 6.288 20.469 1.00 79.38 89 GLU A N 1
ATOM 705 C CA . GLU A 1 89 ? -2.465 7.639 20.094 1.00 79.38 89 GLU A CA 1
ATOM 706 C C . GLU A 1 89 ? -3.647 7.596 19.099 1.00 79.38 89 GLU A C 1
ATOM 708 O O . GLU A 1 89 ? -3.780 8.420 18.194 1.00 79.38 89 GLU A O 1
ATOM 713 N N . TYR A 1 90 ? -4.538 6.615 19.253 1.00 70.19 90 TYR A N 1
ATOM 714 C CA . TYR A 1 90 ? -5.610 6.277 18.305 1.00 70.19 90 TYR A CA 1
ATOM 715 C C . TYR A 1 90 ? -6.683 7.368 18.137 1.00 70.19 90 TYR A C 1
ATOM 717 O O . TYR A 1 90 ? -7.469 7.305 17.196 1.00 70.19 90 TYR A O 1
ATOM 725 N N . HIS A 1 91 ? -6.714 8.386 19.002 1.00 69.62 91 HIS A N 1
ATOM 726 C CA . HIS A 1 91 ? -7.588 9.554 18.847 1.00 69.62 91 HIS A CA 1
ATOM 727 C C . HIS A 1 91 ? -7.231 10.443 17.647 1.00 69.62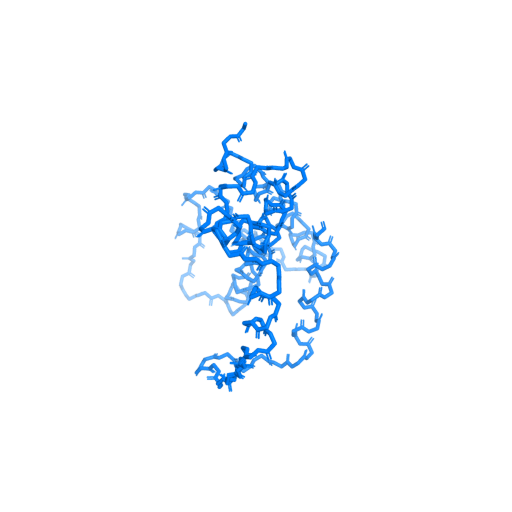 91 HIS A C 1
ATOM 729 O O . HIS A 1 91 ? -8.068 11.230 17.213 1.00 69.62 91 HIS A O 1
ATOM 735 N N . SER A 1 92 ? -6.019 10.307 17.102 1.00 70.31 92 SER A N 1
ATOM 736 C CA . SER A 1 92 ? -5.546 11.078 15.945 1.00 70.31 92 SER A CA 1
ATOM 737 C C . SER A 1 92 ? -5.970 10.491 14.588 1.00 70.31 92 SER A C 1
ATOM 739 O O . SER A 1 92 ? -5.943 11.198 13.582 1.00 70.31 92 SER A O 1
ATOM 741 N N . LEU A 1 93 ? -6.411 9.226 14.543 1.00 72.12 93 LEU A N 1
ATOM 742 C CA . LEU A 1 93 ? -6.751 8.512 13.308 1.00 72.12 93 LEU A CA 1
ATOM 743 C C . LEU A 1 93 ? -8.232 8.125 13.269 1.00 72.12 93 LEU A C 1
ATOM 745 O O . LEU A 1 93 ? -8.687 7.175 13.913 1.00 72.12 93 LEU A O 1
ATOM 749 N N . HIS A 1 94 ? -8.983 8.836 12.434 1.00 70.31 94 HIS A N 1
ATOM 750 C CA . HIS A 1 94 ? -10.373 8.509 12.143 1.00 70.31 94 HIS A CA 1
ATOM 751 C C . HIS A 1 94 ? -10.453 7.173 11.389 1.00 70.31 94 HIS A C 1
ATOM 753 O O . HIS A 1 94 ? -9.658 6.900 10.492 1.00 70.31 94 HIS A O 1
ATOM 759 N N . GLY A 1 95 ? -11.421 6.331 11.758 1.00 78.19 95 GLY A N 1
ATOM 760 C CA . GLY A 1 95 ? -11.650 5.035 11.105 1.00 78.19 95 GLY A CA 1
ATOM 761 C C . GLY A 1 95 ? -10.994 3.829 11.786 1.00 78.19 95 GLY A C 1
ATOM 762 O O . GLY A 1 95 ? -11.306 2.701 11.418 1.00 78.19 95 GLY A O 1
ATOM 763 N N . LEU A 1 96 ? -10.163 4.021 12.819 1.00 84.62 96 LEU A N 1
ATOM 764 C CA . LEU A 1 96 ? -9.662 2.898 13.618 1.00 84.62 96 LEU A CA 1
ATOM 765 C C . LEU A 1 96 ? -10.788 2.244 14.426 1.00 84.62 96 LEU A C 1
ATOM 767 O O . LEU A 1 96 ? -11.613 2.932 15.035 1.00 84.62 96 LEU A O 1
ATOM 771 N N . TRP A 1 97 ? -10.790 0.910 14.498 1.00 86.50 97 TRP A N 1
ATOM 772 C CA . TRP A 1 97 ? -11.757 0.162 15.310 1.00 86.50 97 TRP A CA 1
ATOM 773 C C . TRP A 1 97 ? -11.746 0.620 16.766 1.00 86.50 97 TRP A C 1
ATOM 775 O O . TRP A 1 97 ? -12.801 0.914 17.321 1.00 86.50 97 TRP A O 1
ATOM 785 N N . ARG A 1 98 ? -10.556 0.766 17.362 1.00 85.88 98 ARG A N 1
ATOM 786 C CA . ARG A 1 98 ? -10.407 1.214 18.752 1.00 85.88 98 ARG A CA 1
ATOM 787 C C . ARG A 1 98 ? -11.030 2.588 18.995 1.00 85.88 98 ARG A C 1
ATOM 789 O O . ARG A 1 98 ? -11.829 2.729 19.913 1.00 85.88 98 ARG A O 1
ATOM 796 N N . TYR A 1 99 ? -10.723 3.564 18.138 1.00 86.94 99 TYR A N 1
ATOM 797 C CA . TYR A 1 99 ? -11.302 4.906 18.214 1.00 86.94 99 TYR A CA 1
ATOM 798 C C . TYR A 1 99 ? -12.835 4.868 18.179 1.00 86.94 99 TYR A C 1
ATOM 800 O O . TYR A 1 99 ? -13.492 5.463 19.031 1.00 86.94 99 TYR A O 1
ATOM 808 N N . ASN A 1 100 ? -13.412 4.143 17.216 1.00 88.81 100 ASN A N 1
ATOM 809 C CA . ASN A 1 100 ? -14.862 4.089 17.046 1.00 88.81 100 ASN A CA 1
ATOM 810 C C . ASN A 1 100 ? -15.556 3.332 18.188 1.00 88.81 100 ASN A C 1
ATOM 812 O O . ASN A 1 100 ? -16.603 3.774 18.656 1.00 88.81 100 ASN A O 1
ATOM 816 N N . ILE A 1 101 ? -14.970 2.235 18.675 1.00 89.75 101 ILE A N 1
ATOM 817 C CA . ILE A 1 101 ? -15.509 1.470 19.808 1.00 89.75 101 ILE A CA 1
ATOM 818 C C . ILE A 1 101 ? -15.477 2.303 21.091 1.00 89.75 101 ILE A C 1
ATOM 820 O O . ILE A 1 101 ? -16.483 2.364 21.794 1.00 89.75 101 ILE A O 1
ATOM 824 N N . GLU A 1 102 ? -14.371 2.989 21.386 1.00 88.75 102 GLU A N 1
ATOM 825 C CA . GLU A 1 102 ? -14.294 3.878 22.553 1.00 88.75 102 GLU A CA 1
ATOM 826 C C . GLU A 1 102 ? -15.290 5.036 22.444 1.00 88.75 102 GLU A C 1
ATOM 828 O O . GLU A 1 102 ? -15.975 5.358 23.413 1.00 88.75 102 GLU A O 1
ATOM 833 N N . LYS A 1 103 ? -15.453 5.609 21.248 1.00 89.38 103 LYS A N 1
ATOM 834 C CA . LYS A 1 103 ? -16.462 6.639 20.992 1.00 89.38 103 LYS A CA 1
ATOM 835 C C . LYS A 1 103 ? -17.884 6.126 21.259 1.00 89.38 103 LYS A C 1
ATOM 837 O O . LYS A 1 103 ? -18.656 6.825 21.905 1.00 89.38 103 LYS A O 1
ATOM 842 N N . MET A 1 104 ? -18.220 4.909 20.826 1.00 91.31 104 MET A N 1
ATOM 843 C CA . MET A 1 104 ? -19.518 4.279 21.109 1.00 91.31 104 MET A CA 1
ATOM 844 C C . MET A 1 104 ? -19.732 4.047 22.611 1.00 91.31 104 MET A C 1
ATOM 846 O O . MET A 1 104 ? -20.787 4.400 23.134 1.00 91.31 104 MET A O 1
ATOM 850 N N . LYS A 1 105 ? -18.714 3.549 23.328 1.00 91.56 105 LYS A N 1
ATOM 851 C CA . LYS A 1 105 ? -18.768 3.402 24.793 1.00 91.56 105 LYS A CA 1
ATOM 852 C C . LYS A 1 105 ? -18.995 4.748 25.493 1.00 91.56 105 LYS A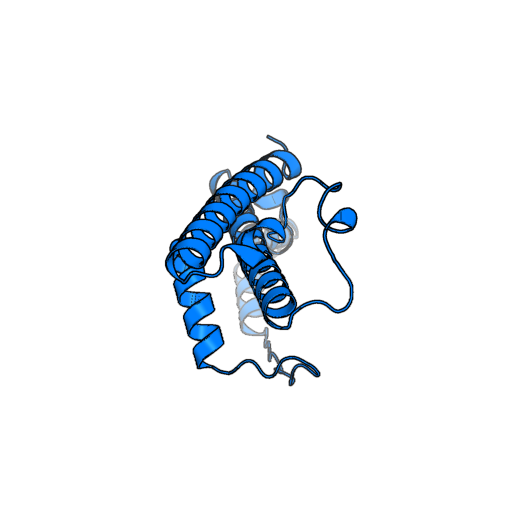 C 1
ATOM 854 O O . LYS A 1 105 ? -19.822 4.835 26.396 1.00 91.56 105 LYS A O 1
ATOM 859 N N . ASN A 1 106 ? -18.338 5.814 25.033 1.00 92.50 106 ASN A N 1
ATOM 860 C CA . ASN A 1 106 ? -18.508 7.169 25.573 1.00 92.50 106 ASN A CA 1
ATOM 861 C C . ASN A 1 106 ? -19.898 7.770 25.297 1.00 92.50 106 ASN A C 1
ATOM 863 O O . ASN A 1 106 ? -20.337 8.642 26.041 1.00 92.50 106 ASN A O 1
ATOM 867 N N . TYR A 1 107 ? -20.607 7.299 24.267 1.00 93.56 107 TYR A N 1
ATOM 868 C CA . TYR A 1 107 ? -22.015 7.642 24.032 1.00 93.56 107 TYR A CA 1
ATOM 869 C C . TYR A 1 107 ? -22.995 6.865 24.925 1.00 93.56 107 TYR A C 1
ATOM 871 O O . TYR A 1 107 ? -24.198 7.097 24.841 1.00 93.56 107 TYR A O 1
ATOM 879 N N . GLY A 1 108 ? -22.504 5.969 25.787 1.00 95.44 108 GLY A N 1
ATOM 880 C CA . GLY A 1 108 ? -23.331 5.190 26.707 1.00 95.44 108 GLY A CA 1
ATOM 881 C C . GLY A 1 108 ? -23.921 3.915 26.104 1.00 95.44 108 GLY A C 1
ATOM 882 O O . GLY A 1 108 ? -24.792 3.317 26.728 1.00 95.44 108 GLY A O 1
ATOM 883 N N . LEU A 1 109 ? -23.453 3.483 24.927 1.00 94.56 109 LEU A N 1
ATOM 884 C CA . LEU A 1 109 ? -23.851 2.200 24.344 1.00 94.56 109 LEU A CA 1
ATOM 885 C C . LEU A 1 109 ? -23.259 1.045 25.159 1.00 94.56 109 LEU A C 1
ATOM 887 O O . LEU A 1 109 ? -22.053 1.002 25.427 1.00 94.56 109 LEU A O 1
ATOM 891 N N . SER A 1 110 ? -24.104 0.084 25.516 1.00 95.69 110 SER A N 1
ATOM 892 C CA . SER A 1 110 ? -23.674 -1.170 26.123 1.00 95.69 110 SER A CA 1
ATOM 893 C C . SER A 1 110 ? -22.936 -2.052 25.114 1.00 95.69 110 SER A C 1
ATOM 895 O O . SER A 1 110 ? -23.109 -1.950 23.898 1.00 95.69 110 SER A O 1
ATOM 897 N N . GLU A 1 111 ? -22.117 -2.974 25.619 1.00 94.50 111 GLU A N 1
ATOM 898 C CA . GLU A 1 111 ? -21.385 -3.917 24.765 1.00 94.50 111 GLU A CA 1
ATOM 899 C C . GLU A 1 111 ? -22.330 -4.779 23.919 1.00 94.50 111 GLU A C 1
ATOM 901 O O . GLU A 1 111 ? -22.036 -5.053 22.757 1.00 94.50 111 GLU A O 1
ATOM 906 N N . GLN A 1 112 ? -23.491 -5.144 24.472 1.00 96.06 112 GLN A N 1
ATOM 907 C CA . GLN A 1 112 ? -24.501 -5.928 23.770 1.00 96.06 112 GLN A CA 1
ATOM 908 C C . GLN A 1 112 ? -25.109 -5.148 22.596 1.00 96.06 112 GLN A C 1
ATOM 910 O O . GLN A 1 112 ? -25.189 -5.682 21.493 1.00 96.06 112 GLN A O 1
ATOM 915 N N . GLU A 1 113 ? -25.458 -3.874 22.798 1.00 95.06 113 GLU A N 1
ATOM 916 C CA . GLU A 1 113 ? -25.984 -3.009 21.731 1.00 95.06 113 GLU A CA 1
ATOM 917 C C . GLU A 1 113 ? -24.964 -2.812 20.605 1.00 95.06 113 GLU A C 1
ATOM 919 O O . GLU A 1 113 ? -25.318 -2.873 19.425 1.00 95.06 113 GLU A O 1
ATOM 924 N N . ILE A 1 114 ? -23.684 -2.628 20.953 1.00 94.50 114 ILE A N 1
ATOM 925 C CA . ILE A 1 114 ? -22.599 -2.514 19.968 1.00 94.50 114 ILE A CA 1
ATOM 926 C C . ILE A 1 114 ? -22.485 -3.809 19.155 1.00 94.50 114 ILE A C 1
ATOM 928 O O . ILE A 1 114 ? -22.443 -3.762 17.925 1.00 94.50 114 ILE A O 1
ATOM 932 N N . LEU A 1 115 ? -22.459 -4.969 19.819 1.00 95.00 115 LEU A N 1
ATOM 933 C CA . LEU A 1 115 ? -22.347 -6.268 19.152 1.00 95.00 115 LEU A CA 1
ATOM 934 C C . LEU A 1 115 ? -23.542 -6.556 18.243 1.00 95.00 115 LEU A C 1
ATOM 936 O O . LEU A 1 115 ? -23.350 -7.014 17.117 1.00 95.00 115 LEU A O 1
ATOM 940 N N . ASP A 1 116 ? -24.760 -6.291 18.705 1.00 95.62 116 ASP A N 1
ATOM 941 C CA . ASP A 1 116 ? -25.968 -6.552 17.924 1.00 95.62 116 ASP A CA 1
ATOM 942 C C . ASP A 1 116 ? -26.077 -5.611 16.721 1.00 95.62 116 ASP A C 1
ATOM 944 O O . ASP A 1 116 ? -26.445 -6.050 15.630 1.00 95.62 116 ASP A O 1
ATOM 948 N N . THR A 1 117 ? -25.627 -4.361 16.868 1.00 92.56 117 THR A N 1
ATOM 949 C CA . THR A 1 117 ? -25.497 -3.431 15.741 1.00 92.56 117 THR A CA 1
ATOM 950 C C . THR A 1 117 ? -24.490 -3.957 14.723 1.00 92.56 117 THR A C 1
ATOM 952 O O . THR A 1 117 ? -24.836 -4.087 13.552 1.00 92.56 117 THR A O 1
ATOM 955 N N . ILE A 1 118 ? -23.276 -4.337 15.143 1.00 93.00 118 ILE A N 1
ATOM 956 C CA . ILE A 1 118 ? -22.238 -4.848 14.229 1.00 93.00 118 ILE A CA 1
ATOM 957 C C . ILE A 1 118 ? -22.720 -6.093 13.474 1.00 93.00 118 ILE A C 1
ATOM 959 O O . ILE A 1 118 ? -22.493 -6.192 12.272 1.00 93.00 118 ILE A O 1
ATOM 963 N N . LYS A 1 119 ? -23.432 -7.013 14.139 1.00 95.62 119 LYS A N 1
ATOM 964 C CA . LYS A 1 119 ? -24.013 -8.205 13.489 1.00 95.62 119 LYS A CA 1
ATOM 965 C C . LYS A 1 119 ? -25.036 -7.862 12.406 1.00 95.62 119 LYS A C 1
ATOM 967 O O . LYS A 1 119 ? -25.210 -8.645 11.479 1.00 95.62 119 LYS A O 1
ATOM 972 N N . SER A 1 120 ? -25.733 -6.735 12.543 1.00 96.06 120 SER A N 1
ATOM 973 C CA . SER A 1 120 ? -26.736 -6.285 11.572 1.00 96.06 120 SER A CA 1
ATOM 974 C C . SER A 1 120 ? -26.136 -5.558 10.363 1.00 96.06 120 SER A C 1
ATOM 976 O O . SER A 1 120 ? -26.825 -5.368 9.361 1.00 96.06 120 SER A O 1
ATOM 978 N N . ILE A 1 121 ? -24.861 -5.153 10.435 1.00 95.00 121 ILE A N 1
ATOM 979 C CA . ILE A 1 121 ? -24.193 -4.428 9.353 1.00 95.00 121 ILE A CA 1
ATOM 980 C C . ILE A 1 121 ? -23.911 -5.387 8.196 1.00 95.00 121 ILE A C 1
ATOM 982 O O . ILE A 1 121 ? -23.212 -6.388 8.341 1.00 95.00 121 ILE A O 1
ATOM 986 N N . HIS A 1 122 ? -24.406 -5.023 7.017 1.00 95.88 122 HIS A N 1
ATOM 987 C CA . HIS A 1 122 ? -24.095 -5.687 5.761 1.00 95.88 122 HIS A CA 1
ATOM 988 C C . HIS A 1 122 ? -23.370 -4.707 4.836 1.00 95.88 122 HIS A C 1
ATOM 990 O O . HIS A 1 122 ? -23.862 -3.607 4.585 1.00 95.88 122 HIS A O 1
ATOM 996 N N . ILE A 1 123 ? -22.190 -5.098 4.353 1.00 94.25 123 ILE A N 1
ATOM 997 C CA . ILE A 1 123 ? -21.370 -4.301 3.436 1.00 94.25 123 ILE A CA 1
ATOM 998 C C . ILE A 1 123 ? -21.114 -5.149 2.195 1.00 94.25 123 ILE A C 1
ATOM 1000 O O . ILE A 1 123 ? -20.475 -6.196 2.288 1.00 94.25 123 ILE A O 1
ATOM 1004 N N . GLU A 1 124 ? -21.574 -4.673 1.042 1.00 96.25 124 GLU A N 1
ATOM 1005 C CA . GLU A 1 124 ? -21.341 -5.310 -0.253 1.00 96.25 124 GLU A CA 1
ATOM 1006 C C . GLU A 1 124 ? -20.509 -4.375 -1.147 1.00 96.25 124 GLU A C 1
ATOM 1008 O O . GLU A 1 124 ? -21.041 -3.424 -1.727 1.00 96.25 124 GLU A O 1
ATOM 1013 N N . PRO A 1 125 ? -19.184 -4.582 -1.242 1.00 94.25 125 PRO A N 1
ATOM 1014 C CA . PRO A 1 125 ? -18.358 -3.811 -2.156 1.00 94.25 125 PRO A CA 1
ATOM 1015 C C . PRO A 1 125 ? -18.608 -4.268 -3.599 1.00 94.25 125 PRO A C 1
ATOM 1017 O O . PRO A 1 125 ? -18.287 -5.395 -3.972 1.00 94.25 125 PRO A O 1
ATOM 1020 N N . VAL A 1 126 ? -19.135 -3.371 -4.433 1.00 92.62 126 VAL A N 1
ATOM 1021 C CA . VAL A 1 126 ? -19.306 -3.620 -5.871 1.00 92.62 126 VAL A CA 1
ATOM 1022 C C . VAL A 1 126 ? -18.059 -3.146 -6.609 1.00 92.62 126 VAL A C 1
ATOM 1024 O O . VAL A 1 126 ? -17.848 -1.949 -6.810 1.00 92.62 126 VAL A O 1
ATOM 1027 N N . LEU A 1 127 ? -17.214 -4.097 -7.006 1.00 86.38 127 LEU A N 1
ATOM 1028 C CA . LEU A 1 127 ? -16.038 -3.807 -7.820 1.00 86.38 127 LEU A CA 1
ATOM 1029 C C . LEU A 1 127 ? -16.480 -3.462 -9.242 1.00 86.38 127 LEU A C 1
ATOM 1031 O O . LEU A 1 127 ? -17.167 -4.241 -9.903 1.00 86.38 127 LEU A O 1
ATOM 1035 N N . THR A 1 128 ? -16.070 -2.293 -9.717 1.00 88.62 128 THR A N 1
ATOM 1036 C CA . THR A 1 128 ? -16.318 -1.852 -11.090 1.00 88.62 128 THR A CA 1
ATOM 1037 C C . THR A 1 128 ? -15.023 -1.916 -11.888 1.00 88.62 128 THR A C 1
ATOM 1039 O O . THR A 1 128 ? -13.926 -1.846 -11.331 1.00 88.62 128 THR A O 1
ATOM 1042 N N . ALA A 1 129 ? -15.133 -2.097 -13.203 1.00 80.00 129 ALA A N 1
ATOM 1043 C CA . ALA A 1 129 ? -13.964 -2.037 -14.066 1.00 80.00 129 ALA A CA 1
ATOM 1044 C C . ALA A 1 129 ? -13.363 -0.626 -14.017 1.00 80.00 129 ALA A C 1
ATOM 1046 O O . ALA A 1 129 ? -14.081 0.364 -14.163 1.00 80.00 129 ALA A O 1
ATOM 1047 N N . HIS A 1 130 ? -12.046 -0.532 -13.848 1.00 75.38 130 HIS A N 1
ATOM 1048 C CA . HIS A 1 130 ? -11.364 0.747 -13.967 1.00 75.38 130 HIS A CA 1
ATOM 1049 C C . HIS A 1 130 ? -11.307 1.152 -15.454 1.00 75.38 130 HIS A C 1
ATOM 1051 O O . HIS A 1 130 ? -10.822 0.360 -16.267 1.00 75.38 130 HIS A O 1
ATOM 1057 N N . PRO A 1 131 ? -11.761 2.360 -15.843 1.00 65.56 131 PRO A N 1
ATOM 1058 C CA . PRO A 1 131 ? -11.944 2.741 -17.250 1.00 65.56 131 PRO A CA 1
ATOM 1059 C C . PRO A 1 131 ? -10.642 2.802 -18.063 1.00 65.56 131 PRO A C 1
ATOM 1061 O O . PRO A 1 131 ? -10.684 2.783 -19.290 1.00 65.56 131 PRO A O 1
ATOM 1064 N N . THR A 1 132 ? -9.486 2.859 -17.400 1.00 61.59 132 THR A N 1
ATOM 1065 C CA . THR A 1 132 ? -8.174 3.010 -18.051 1.00 61.59 132 THR A CA 1
ATOM 1066 C C . THR A 1 132 ? -7.126 1.995 -17.601 1.00 61.59 132 THR A C 1
ATOM 1068 O O . THR A 1 132 ? -5.997 2.037 -18.082 1.00 61.59 132 THR A O 1
ATOM 1071 N N . GLU A 1 133 ? -7.463 1.068 -16.698 1.00 60.97 133 GLU A N 1
ATOM 1072 C CA . GLU A 1 133 ? -6.459 0.236 -16.026 1.00 60.97 133 GLU A CA 1
ATOM 1073 C C . GLU A 1 133 ? -6.838 -1.251 -16.045 1.00 60.97 133 GLU A C 1
ATOM 1075 O O . GLU A 1 133 ? -7.193 -1.858 -15.038 1.00 60.97 133 GLU A O 1
ATOM 1080 N N . ALA A 1 134 ? -6.738 -1.869 -17.225 1.00 55.81 134 ALA A N 1
ATOM 1081 C CA . ALA A 1 134 ? -6.759 -3.323 -17.355 1.00 55.81 134 ALA A CA 1
ATOM 1082 C C . ALA A 1 134 ? -5.380 -3.894 -16.975 1.00 55.81 134 ALA A C 1
ATOM 1084 O O . ALA A 1 134 ? -4.586 -4.289 -17.830 1.00 55.81 134 ALA A O 1
ATOM 1085 N N . LYS A 1 135 ? -5.051 -3.905 -15.678 1.00 63.69 135 LYS A N 1
ATOM 1086 C CA . LYS A 1 135 ? -3.820 -4.554 -15.204 1.00 63.69 135 LYS A CA 1
ATOM 1087 C C . LYS A 1 135 ? -3.957 -6.073 -15.333 1.00 63.69 135 LYS A C 1
ATOM 1089 O O . LYS A 1 135 ? -4.848 -6.688 -14.752 1.00 63.69 135 LYS A O 1
ATOM 1094 N N . ARG A 1 136 ? -3.049 -6.698 -16.092 1.00 76.81 136 ARG A N 1
ATOM 1095 C CA . ARG A 1 136 ? -2.914 -8.164 -16.142 1.00 76.81 136 ARG A CA 1
ATOM 1096 C C . ARG A 1 136 ? -2.628 -8.685 -14.731 1.00 76.81 136 ARG A C 1
ATOM 1098 O O . ARG A 1 136 ? -1.740 -8.156 -14.069 1.00 76.81 136 ARG A O 1
ATOM 1105 N N . ALA A 1 137 ? -3.297 -9.757 -14.308 1.00 78.75 137 ALA A N 1
ATOM 1106 C CA . ALA A 1 137 ? -3.119 -10.347 -12.973 1.00 78.75 137 ALA A CA 1
ATOM 1107 C C . ALA A 1 137 ? -1.644 -10.629 -12.617 1.00 78.75 137 ALA A C 1
ATOM 1109 O O . ALA A 1 137 ? -1.223 -10.412 -11.489 1.00 78.75 137 ALA A O 1
ATOM 1110 N N . THR A 1 138 ? -0.830 -11.023 -13.601 1.00 82.69 138 THR A N 1
ATOM 1111 C CA . THR A 1 138 ? 0.610 -11.268 -13.421 1.00 82.69 138 THR A CA 1
ATOM 1112 C C . THR A 1 138 ? 1.397 -10.024 -13.008 1.00 82.69 138 THR A C 1
ATOM 1114 O O . THR A 1 138 ? 2.364 -10.137 -12.268 1.00 82.69 138 THR A O 1
ATOM 1117 N N . ILE A 1 139 ? 0.995 -8.844 -13.488 1.00 81.06 139 ILE A N 1
ATOM 1118 C CA . ILE A 1 139 ? 1.636 -7.572 -13.138 1.00 81.06 139 ILE A CA 1
ATOM 1119 C C . ILE A 1 139 ? 1.286 -7.218 -11.690 1.00 81.06 139 ILE A C 1
ATOM 1121 O O . ILE A 1 139 ? 2.175 -6.881 -10.918 1.00 81.06 139 ILE A O 1
ATOM 1125 N N . LEU A 1 140 ? 0.015 -7.370 -11.295 1.00 81.56 140 LEU A N 1
ATOM 1126 C CA . LEU A 1 140 ? -0.413 -7.157 -9.906 1.00 81.56 140 LEU A CA 1
ATOM 1127 C C . LEU A 1 140 ? 0.351 -8.056 -8.928 1.00 81.56 140 LEU A C 1
ATOM 1129 O O . LEU A 1 140 ? 0.770 -7.579 -7.878 1.00 81.56 140 LEU A O 1
ATOM 1133 N N . GLU A 1 141 ? 0.584 -9.317 -9.295 1.00 85.31 141 GLU A N 1
ATOM 1134 C CA . GLU A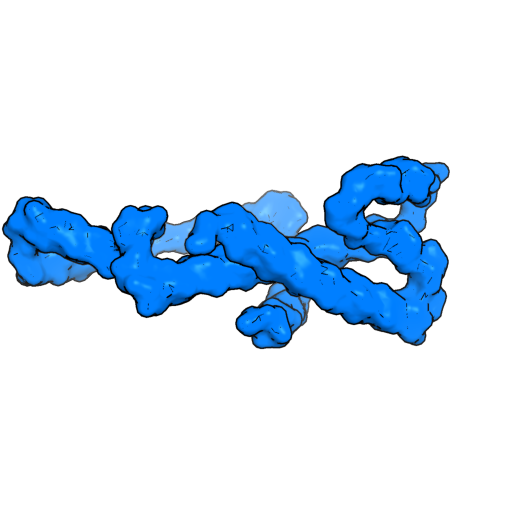 1 141 ? 1.367 -10.241 -8.472 1.00 85.31 141 GLU A CA 1
ATOM 1135 C C . GLU A 1 141 ? 2.823 -9.782 -8.322 1.00 85.31 141 GLU A C 1
ATOM 1137 O O . GLU A 1 141 ? 3.342 -9.722 -7.213 1.00 85.31 141 GLU A O 1
ATOM 1142 N N . GLN A 1 142 ? 3.469 -9.363 -9.414 1.00 86.00 142 GLN A N 1
ATOM 1143 C CA . GLN A 1 142 ? 4.831 -8.820 -9.361 1.00 86.00 142 GLN A CA 1
ATOM 1144 C C . GLN A 1 142 ? 4.922 -7.545 -8.513 1.00 86.00 142 GLN A C 1
ATOM 1146 O O . GLN A 1 142 ? 5.876 -7.383 -7.752 1.00 86.00 142 GLN A O 1
ATOM 1151 N N . HIS A 1 143 ? 3.927 -6.655 -8.605 1.00 85.12 143 HIS A N 1
ATOM 1152 C CA . HIS A 1 143 ? 3.848 -5.475 -7.741 1.00 85.12 143 HIS A CA 1
ATOM 1153 C C . HIS A 1 143 ? 3.679 -5.859 -6.275 1.00 85.12 143 HIS A C 1
ATOM 1155 O O . HIS A 1 143 ? 4.335 -5.276 -5.420 1.00 85.12 143 HIS A O 1
ATOM 1161 N N . ARG A 1 144 ? 2.840 -6.855 -5.976 1.00 87.38 144 ARG A N 1
ATOM 1162 C CA . ARG A 1 144 ? 2.641 -7.348 -4.613 1.00 87.38 144 ARG A CA 1
ATOM 1163 C C . ARG A 1 144 ? 3.927 -7.938 -4.035 1.00 87.38 144 ARG A C 1
ATOM 1165 O O . ARG A 1 144 ? 4.290 -7.591 -2.916 1.00 87.38 144 ARG A O 1
ATOM 1172 N N . GLU A 1 145 ? 4.616 -8.792 -4.787 1.00 91.44 145 GLU A N 1
ATOM 1173 C CA . GLU A 1 145 ? 5.900 -9.375 -4.380 1.00 91.44 145 GLU A CA 1
ATOM 1174 C C . GLU A 1 145 ? 6.935 -8.284 -4.092 1.00 91.44 145 GLU A C 1
ATOM 1176 O O . GLU A 1 145 ? 7.592 -8.300 -3.053 1.00 91.44 145 GLU A O 1
ATOM 1181 N N . LEU A 1 146 ? 7.031 -7.278 -4.967 1.00 89.69 146 LEU A N 1
ATOM 1182 C CA . LEU A 1 146 ? 7.918 -6.140 -4.746 1.00 89.69 146 LEU A CA 1
ATOM 1183 C C . LEU A 1 146 ? 7.510 -5.320 -3.514 1.00 89.69 146 LEU A C 1
ATOM 1185 O O . LEU A 1 146 ? 8.373 -4.965 -2.716 1.00 89.69 146 LEU A O 1
ATOM 1189 N N . TYR A 1 147 ? 6.217 -5.056 -3.326 1.00 89.19 147 TYR A N 1
ATOM 1190 C CA . TYR A 1 147 ? 5.697 -4.339 -2.162 1.00 89.19 147 TYR A CA 1
ATOM 1191 C C . TYR A 1 147 ? 6.063 -5.046 -0.850 1.00 89.19 147 TYR A C 1
ATOM 1193 O O . TYR A 1 147 ? 6.524 -4.400 0.088 1.00 89.19 147 TYR A O 1
ATOM 1201 N N . LEU A 1 148 ? 5.954 -6.376 -0.790 1.00 89.81 148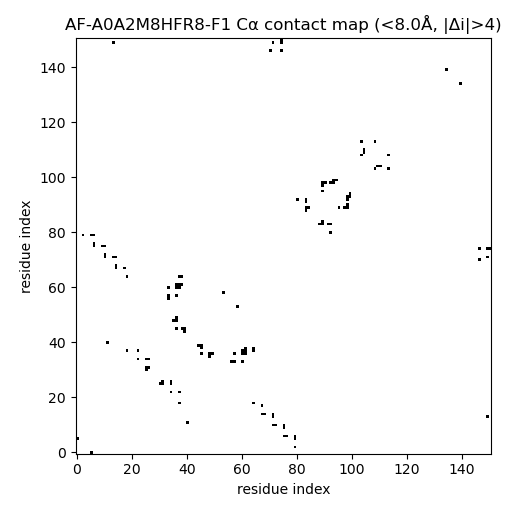 LEU A N 1
ATOM 1202 C CA . LEU A 1 148 ? 6.324 -7.159 0.395 1.00 89.81 148 LEU A CA 1
ATOM 1203 C C . LEU A 1 148 ? 7.818 -7.086 0.747 1.00 89.81 148 LEU A C 1
ATOM 1205 O O . LEU A 1 148 ? 8.170 -7.329 1.897 1.00 89.81 148 LEU A O 1
ATOM 1209 N N . LEU A 1 149 ? 8.690 -6.746 -0.207 1.00 89.19 149 LEU A N 1
ATOM 1210 C CA . LEU A 1 149 ? 10.118 -6.514 0.043 1.00 89.19 149 LEU A CA 1
ATOM 1211 C C . LEU A 1 149 ? 10.421 -5.086 0.535 1.00 89.19 149 LEU A C 1
ATOM 1213 O O . LEU A 1 149 ? 11.541 -4.825 0.974 1.00 89.19 149 LEU A O 1
ATOM 1217 N N . ILE A 1 150 ? 9.459 -4.165 0.416 1.00 83.12 150 ILE A N 1
ATOM 1218 C CA . ILE A 1 150 ? 9.581 -2.749 0.805 1.00 83.12 150 ILE A CA 1
ATOM 1219 C C . ILE A 1 150 ? 9.039 -2.505 2.226 1.00 83.12 150 ILE A C 1
ATOM 1221 O O . ILE A 1 150 ? 9.553 -1.632 2.933 1.00 83.12 150 ILE A O 1
ATOM 1225 N N . VAL A 1 151 ? 7.999 -3.247 2.627 1.00 78.69 151 VAL A N 1
ATOM 1226 C CA . VAL A 1 151 ? 7.330 -3.157 3.945 1.00 78.69 151 VAL A CA 1
ATOM 1227 C C . VAL A 1 151 ? 8.216 -3.667 5.074 1.00 78.69 151 VAL A C 1
ATOM 1229 O O . VAL A 1 151 ? 8.289 -2.946 6.098 1.00 78.69 151 VAL A O 1
#

Secondary structure (DSSP, 8-state):
--HHHHHHHHHHHHHHHHHHHHHHHHHHTT-GGGGGGSPPSSTTSSTTT-PSSPPHHHHHHHHHHHHHHHHHHHHHHHHHHHHHHHHT-GGGSTT-HHHHHHHHHHTT--HHHHHHHHHH----------TT----HHHHHHHHHHHHHH-

pLDDT: mean 83.38, std 11.08, range [52.88, 96.25]